Protein AF-A0A395HK42-F1 (afdb_monomer)

pLDDT: mean 89.86, std 6.45, range [51.5, 96.81]

Secondary structure (DSSP, 8-state):
-TTHHHHHHHHHSS--EE-TTT--EESSHHHHHHHHHHS-SHHHHHHHGGGT-HHHHHHHHHHHHTS---TTTSPPTTGGGBHHHHHHH--

Nearest PDB structures (foldseek):
  9eh1-assembly1_J  TM=1.896E-01  e=8.958E+00  Sus scrofa

Structure (mmCIF, N/CA/C/O backbone):
data_AF-A0A395HK42-F1
#
_entry.id   AF-A0A395HK42-F1
#
loop_
_atom_site.group_PDB
_atom_site.id
_atom_site.type_symbol
_atom_site.label_atom_id
_atom_site.label_alt_id
_atom_site.label_comp_id
_atom_site.label_asym_id
_atom_site.label_entity_id
_atom_site.label_seq_id
_atom_site.pdbx_PDB_ins_code
_atom_site.Cartn_x
_atom_site.Cartn_y
_atom_site.Cartn_z
_atom_site.occupancy
_atom_site.B_iso_or_equiv
_atom_site.auth_seq_id
_atom_site.auth_comp_id
_atom_site.auth_asym_id
_atom_site.auth_atom_id
_atom_site.pdbx_PDB_model_num
ATOM 1 N N . ARG A 1 1 ? -15.932 13.540 9.693 1.00 51.50 1 ARG A N 1
ATOM 2 C CA . ARG A 1 1 ? -16.488 12.858 10.896 1.00 51.50 1 ARG A CA 1
ATOM 3 C C . ARG A 1 1 ? -16.947 11.429 10.597 1.00 51.50 1 ARG A C 1
ATOM 5 O O . ARG A 1 1 ? -16.948 10.618 11.510 1.00 51.50 1 ARG A O 1
ATOM 12 N N . GLN A 1 2 ? -17.317 11.101 9.356 1.00 64.75 2 GLN A N 1
ATOM 13 C CA . GLN A 1 2 ? -17.552 9.712 8.962 1.00 64.75 2 GLN A CA 1
ATOM 14 C C . GLN A 1 2 ? -16.207 8.962 8.925 1.00 64.75 2 GLN A C 1
ATOM 16 O O . GLN A 1 2 ? -15.186 9.546 8.567 1.00 64.75 2 GLN A O 1
ATOM 21 N N . PHE A 1 3 ? -16.215 7.713 9.387 1.00 73.00 3 PHE A N 1
ATOM 22 C CA . PHE A 1 3 ? -15.089 6.773 9.480 1.00 73.00 3 PHE A CA 1
ATOM 23 C C . PHE A 1 3 ? -14.195 6.753 10.735 1.00 73.00 3 PHE A C 1
ATOM 25 O O . PHE A 1 3 ? -13.238 5.981 10.777 1.00 73.00 3 PHE A O 1
ATOM 32 N N . SER A 1 4 ? -14.492 7.510 11.800 1.00 80.00 4 SER A N 1
ATOM 33 C CA . SER A 1 4 ? -13.671 7.474 13.031 1.00 80.00 4 SER A CA 1
ATOM 34 C C . SER A 1 4 ? -13.641 6.093 13.696 1.00 80.00 4 SER A C 1
ATOM 36 O O . SER A 1 4 ? -12.578 5.635 14.111 1.00 80.00 4 SER A O 1
ATOM 38 N N . THR A 1 5 ? -14.782 5.400 13.744 1.00 86.75 5 THR A N 1
ATOM 39 C CA . THR A 1 5 ? -14.869 4.046 14.309 1.00 86.75 5 THR A CA 1
ATOM 40 C C . THR A 1 5 ? -14.116 3.028 13.451 1.00 86.75 5 THR A C 1
ATOM 42 O O . THR A 1 5 ? -13.359 2.235 14.002 1.00 86.75 5 THR A O 1
ATOM 45 N N . GLN A 1 6 ? -14.237 3.074 12.115 1.00 87.31 6 GLN A N 1
ATOM 46 C CA . GLN A 1 6 ? -13.456 2.196 11.231 1.00 87.31 6 GLN A CA 1
ATOM 47 C C . GLN A 1 6 ? -11.946 2.419 11.393 1.00 87.31 6 GLN A C 1
ATOM 49 O O . GLN A 1 6 ? -11.193 1.450 11.484 1.00 87.31 6 GLN A O 1
ATOM 54 N N . LYS A 1 7 ? -11.503 3.682 11.483 1.00 83.25 7 LYS A N 1
ATOM 55 C CA . LYS A 1 7 ? -10.088 4.015 11.710 1.00 83.25 7 LYS A CA 1
ATOM 56 C C . LYS A 1 7 ? -9.577 3.439 13.031 1.00 83.25 7 LYS A C 1
ATOM 58 O O . LYS A 1 7 ? -8.485 2.877 13.065 1.00 83.25 7 LYS A O 1
ATOM 63 N N . GLU A 1 8 ? -10.366 3.526 14.099 1.00 87.38 8 GLU A N 1
ATOM 64 C CA . GLU A 1 8 ? -9.994 2.962 15.400 1.00 87.38 8 GLU A CA 1
ATOM 65 C C . GLU A 1 8 ? -9.957 1.426 15.383 1.00 87.38 8 GLU A C 1
ATOM 67 O O . GLU A 1 8 ? -9.020 0.822 15.908 1.00 87.38 8 GLU A O 1
ATOM 72 N N . VAL A 1 9 ? -10.920 0.777 14.719 1.00 89.25 9 VAL A N 1
ATOM 73 C CA . VAL A 1 9 ? -10.914 -0.684 14.526 1.00 89.25 9 VAL A CA 1
ATOM 74 C C . VAL A 1 9 ? -9.659 -1.120 13.774 1.00 89.25 9 VAL A C 1
ATOM 76 O O . VAL A 1 9 ? -8.979 -2.054 14.201 1.00 89.25 9 VAL A O 1
ATOM 79 N N . LEU A 1 10 ? -9.297 -0.418 12.698 1.00 87.69 10 LEU A N 1
ATOM 80 C CA . LEU A 1 10 ? -8.100 -0.741 11.932 1.00 87.69 10 LEU A CA 1
ATOM 81 C C . LEU A 1 10 ? -6.819 -0.513 12.744 1.00 87.69 10 LEU A C 1
ATOM 83 O O . LEU A 1 10 ? -5.930 -1.364 12.714 1.00 87.69 10 LEU A O 1
ATOM 87 N N . ARG A 1 11 ? -6.739 0.570 13.528 1.00 84.81 11 ARG A N 1
ATOM 88 C CA . ARG A 1 11 ? -5.609 0.827 14.440 1.00 84.81 11 ARG A CA 1
ATOM 89 C C . ARG A 1 11 ? -5.395 -0.311 15.435 1.00 84.81 11 ARG A C 1
ATOM 91 O O . ARG A 1 11 ? -4.249 -0.713 15.661 1.00 84.81 11 ARG A O 1
ATOM 98 N N . ARG A 1 12 ? -6.487 -0.851 15.987 1.00 89.81 12 ARG A N 1
ATOM 99 C CA . ARG A 1 12 ? -6.477 -1.998 16.913 1.00 89.81 12 ARG A CA 1
ATOM 100 C C . ARG A 1 12 ? -6.262 -3.341 16.219 1.00 89.81 12 ARG A C 1
ATOM 102 O O . ARG A 1 12 ? -5.921 -4.319 16.880 1.00 89.81 12 ARG A O 1
ATOM 109 N N . SER A 1 13 ? -6.445 -3.403 14.904 1.00 92.44 13 SER A N 1
ATOM 110 C CA . SER A 1 13 ? -6.208 -4.614 14.130 1.00 92.44 13 SER A CA 1
ATOM 111 C C . SER A 1 13 ? -4.712 -4.928 13.997 1.00 92.44 13 SER A C 1
ATOM 113 O O . SER A 1 13 ? -3.826 -4.105 14.259 1.00 92.44 13 SER A O 1
ATOM 115 N N . LYS A 1 14 ? -4.429 -6.142 13.518 1.00 93.56 14 LYS A N 1
ATOM 116 C CA . LYS A 1 14 ? -3.075 -6.544 13.129 1.00 93.56 14 LYS A CA 1
ATOM 117 C C . LYS A 1 14 ? -2.647 -5.957 11.781 1.00 93.56 14 LYS A C 1
ATOM 119 O O . LYS A 1 14 ? -1.496 -6.141 11.429 1.00 93.56 14 LYS A O 1
ATOM 124 N N . ILE A 1 15 ? -3.516 -5.269 11.038 1.00 95.44 15 ILE A N 1
ATOM 125 C CA . ILE A 1 15 ? -3.196 -4.710 9.719 1.00 95.44 15 ILE A CA 1
ATOM 126 C C . ILE A 1 15 ? -2.402 -3.415 9.903 1.00 95.44 15 ILE A C 1
ATOM 128 O O . ILE A 1 15 ? -2.943 -2.385 10.309 1.00 95.44 15 ILE A O 1
ATOM 132 N N . LYS A 1 16 ? -1.103 -3.477 9.613 1.00 95.81 16 LYS A N 1
ATOM 133 C CA . LYS A 1 16 ? -0.184 -2.335 9.720 1.00 95.81 16 LYS A CA 1
ATOM 134 C C . LYS A 1 16 ? 0.208 -1.768 8.364 1.00 95.81 16 LYS A C 1
ATOM 136 O O . LYS A 1 16 ? 0.503 -0.583 8.282 1.00 95.81 16 LYS A O 1
ATOM 141 N N . PHE A 1 17 ? 0.135 -2.580 7.315 1.00 96.56 17 PHE A N 1
ATOM 142 C CA . PHE A 1 17 ? 0.480 -2.184 5.957 1.00 96.56 17 PHE A CA 1
ATOM 143 C C . PHE A 1 17 ? -0.642 -2.534 4.983 1.00 96.56 17 PHE A C 1
ATOM 145 O O . PHE A 1 17 ? -1.370 -3.503 5.213 1.00 96.56 17 PHE A O 1
ATOM 152 N N . LEU A 1 18 ? -0.768 -1.760 3.909 1.00 95.62 18 LEU A N 1
ATOM 153 C CA . LEU A 1 18 ? -1.723 -1.977 2.825 1.00 95.62 18 LEU A CA 1
ATOM 154 C C . LEU A 1 18 ? -0.993 -2.017 1.480 1.00 95.62 18 LEU A C 1
ATOM 156 O O . LEU A 1 18 ? -0.069 -1.237 1.251 1.00 95.62 18 LEU A O 1
ATOM 160 N N . CYS A 1 19 ? -1.432 -2.903 0.587 1.00 95.56 19 CYS A N 1
ATOM 161 C CA . CYS A 1 19 ? -1.139 -2.758 -0.838 1.00 95.56 19 CYS A CA 1
ATOM 162 C C . CYS A 1 19 ? -2.043 -1.646 -1.412 1.00 95.56 19 CYS A C 1
ATOM 164 O O . CYS A 1 19 ? -3.257 -1.762 -1.241 1.00 95.56 19 CYS A O 1
ATOM 166 N N . PRO A 1 20 ? -1.505 -0.593 -2.058 1.00 93.19 20 PRO A N 1
ATOM 167 C CA . PRO A 1 20 ? -2.313 0.493 -2.622 1.00 93.19 20 PRO A CA 1
ATOM 168 C C . PRO A 1 20 ? -3.272 0.026 -3.720 1.00 93.19 20 PRO A C 1
ATOM 170 O O . PRO A 1 20 ? -4.390 0.515 -3.779 1.00 93.19 20 PRO A O 1
ATOM 173 N N . GLU A 1 21 ? -2.853 -0.955 -4.524 1.00 93.88 21 GLU A N 1
ATOM 174 C CA . GLU A 1 21 ? -3.649 -1.508 -5.626 1.00 93.88 21 GLU A CA 1
ATOM 175 C C . GLU A 1 21 ? -4.767 -2.429 -5.114 1.00 93.88 21 GLU A C 1
ATOM 177 O O . GLU A 1 21 ? -5.947 -2.224 -5.374 1.00 93.88 21 GLU A O 1
ATOM 182 N N . CYS A 1 22 ? -4.422 -3.444 -4.313 1.00 93.50 22 CYS A N 1
ATOM 183 C CA . CYS A 1 22 ? -5.404 -4.442 -3.869 1.00 93.50 22 CYS A CA 1
ATOM 184 C C . CYS A 1 22 ? -6.190 -4.058 -2.607 1.00 93.50 22 CYS A C 1
ATOM 186 O O . CYS A 1 22 ? -7.077 -4.808 -2.195 1.00 93.50 22 CYS A O 1
ATOM 188 N N . LEU A 1 23 ? -5.768 -3.012 -1.888 1.00 92.38 23 LEU A N 1
ATOM 189 C CA . LEU A 1 23 ? -6.196 -2.697 -0.514 1.00 92.38 23 LEU A CA 1
ATOM 190 C C . LEU A 1 23 ? -6.075 -3.875 0.472 1.00 92.38 23 LEU A C 1
ATOM 192 O O . LEU A 1 23 ? -6.696 -3.903 1.539 1.00 92.38 23 LEU A O 1
ATOM 196 N N . ARG A 1 24 ? -5.234 -4.864 0.146 1.00 95.25 24 ARG A N 1
ATOM 197 C CA . ARG A 1 24 ? -4.984 -6.025 0.999 1.00 95.25 24 ARG A CA 1
ATOM 198 C C . ARG A 1 24 ? -4.130 -5.620 2.196 1.00 95.25 24 ARG A C 1
ATOM 200 O O . ARG A 1 24 ? -3.110 -4.950 2.047 1.00 95.25 24 ARG A O 1
ATOM 207 N N . GLY A 1 25 ? -4.545 -6.068 3.381 1.00 95.88 25 GLY A N 1
ATOM 208 C CA . GLY A 1 25 ? -3.875 -5.782 4.643 1.00 95.88 25 GLY A CA 1
ATOM 209 C C . GLY A 1 25 ? -2.827 -6.803 5.055 1.00 95.88 25 GLY A C 1
ATOM 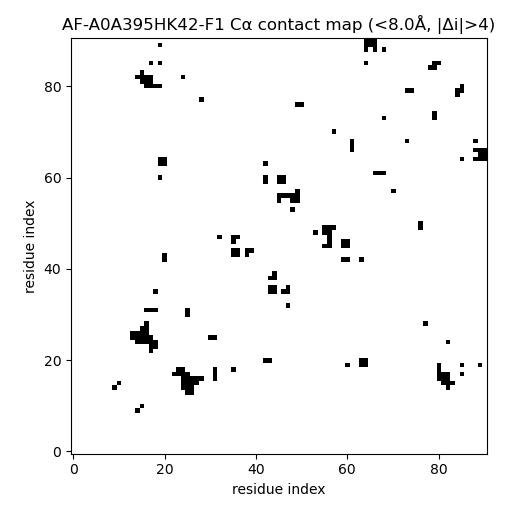210 O O . GLY A 1 25 ? -3.053 -8.009 4.990 1.00 95.88 25 GLY A O 1
ATOM 211 N N . PHE A 1 26 ? -1.703 -6.298 5.559 1.00 96.81 26 PHE A N 1
ATOM 212 C CA . PHE A 1 26 ? -0.571 -7.096 6.008 1.00 96.81 26 PHE A CA 1
ATOM 213 C C . PHE A 1 26 ? -0.132 -6.686 7.415 1.00 96.81 26 PHE A C 1
ATOM 215 O O . PHE A 1 26 ? -0.085 -5.493 7.738 1.00 96.81 26 PHE A O 1
ATOM 222 N N . PRO A 1 27 ? 0.222 -7.654 8.276 1.00 95.81 27 PRO A N 1
ATOM 223 C CA . PRO A 1 27 ? 0.716 -7.352 9.611 1.00 95.81 27 PRO A CA 1
ATOM 224 C C . PRO A 1 27 ? 2.192 -6.975 9.648 1.00 95.81 27 PRO A C 1
ATOM 226 O O . PRO A 1 27 ? 2.638 -6.368 10.620 1.00 95.81 27 PRO A O 1
ATOM 229 N N . ARG A 1 28 ? 2.958 -7.351 8.621 1.00 95.88 28 ARG A N 1
ATOM 230 C CA . ARG A 1 28 ? 4.409 -7.181 8.582 1.00 95.88 28 ARG A CA 1
ATOM 231 C C . ARG A 1 28 ? 4.884 -6.734 7.198 1.00 95.88 28 ARG A C 1
ATOM 233 O O . ARG A 1 28 ? 4.275 -7.130 6.199 1.00 95.88 28 ARG A O 1
ATOM 240 N N . PRO A 1 29 ? 5.984 -5.968 7.118 1.00 94.75 29 PRO A N 1
ATOM 241 C CA . PRO A 1 29 ? 6.505 -5.501 5.841 1.00 94.75 29 PRO A CA 1
ATOM 242 C C . PRO A 1 29 ? 7.040 -6.651 4.980 1.00 94.75 29 PRO A C 1
ATOM 244 O O . PRO A 1 29 ? 6.855 -6.622 3.772 1.00 94.75 29 PRO A O 1
ATOM 247 N N . ASP A 1 30 ? 7.648 -7.687 5.567 1.00 95.38 30 ASP A N 1
ATOM 248 C CA . ASP A 1 30 ? 8.112 -8.879 4.841 1.00 95.38 30 ASP A CA 1
ATOM 249 C C . ASP A 1 30 ? 6.963 -9.587 4.109 1.00 95.38 30 ASP A C 1
ATOM 251 O O . ASP A 1 30 ? 7.073 -9.867 2.917 1.00 95.38 30 ASP A O 1
ATOM 255 N N . THR A 1 31 ? 5.822 -9.784 4.780 1.00 96.44 31 THR A N 1
ATOM 256 C CA . THR A 1 31 ? 4.630 -10.368 4.147 1.00 96.44 31 THR A CA 1
ATOM 257 C C . THR A 1 31 ? 4.050 -9.503 3.028 1.00 96.44 31 THR A C 1
ATOM 259 O O . THR A 1 31 ? 3.557 -10.059 2.049 1.00 96.44 31 THR A O 1
ATOM 262 N N . LEU A 1 32 ? 4.140 -8.172 3.144 1.00 96.56 32 LEU A N 1
ATOM 263 C CA . LEU A 1 32 ? 3.745 -7.249 2.078 1.00 96.56 32 LEU A CA 1
ATOM 264 C C . LEU A 1 32 ? 4.697 -7.369 0.885 1.00 96.56 32 LEU A C 1
ATOM 266 O O . LEU A 1 32 ? 4.240 -7.590 -0.226 1.00 96.56 32 LEU A O 1
ATOM 270 N N . TYR A 1 33 ? 6.010 -7.252 1.095 1.00 94.00 33 TYR A N 1
ATOM 271 C CA . TYR A 1 33 ? 6.976 -7.306 -0.007 1.00 94.00 33 TYR A CA 1
ATOM 272 C C . TYR A 1 33 ? 6.955 -8.640 -0.744 1.00 94.00 33 TYR A C 1
ATOM 274 O O . TYR A 1 33 ? 7.109 -8.641 -1.959 1.00 94.00 33 TYR A O 1
ATOM 282 N N . ARG A 1 34 ? 6.726 -9.753 -0.037 1.00 95.56 34 ARG A N 1
ATOM 283 C CA . ARG A 1 34 ? 6.500 -11.046 -0.686 1.00 95.56 34 ARG A CA 1
ATOM 284 C C . ARG A 1 34 ? 5.275 -10.997 -1.600 1.00 95.56 34 ARG A C 1
ATOM 286 O O . ARG A 1 34 ? 5.379 -11.381 -2.752 1.00 95.56 34 ARG A O 1
ATOM 293 N N . HIS A 1 35 ? 4.154 -10.455 -1.124 1.00 95.62 35 HIS A N 1
ATOM 294 C CA . HIS A 1 35 ? 2.966 -10.273 -1.960 1.00 95.62 35 HIS A CA 1
ATOM 295 C C . HIS A 1 35 ? 3.245 -9.403 -3.195 1.00 95.62 35 HIS A C 1
ATOM 297 O O . HIS A 1 35 ? 2.847 -9.780 -4.287 1.00 95.62 35 HIS A O 1
ATOM 303 N N . LEU A 1 36 ? 3.980 -8.296 -3.042 1.00 93.38 36 LEU A N 1
ATOM 304 C CA . LEU A 1 36 ? 4.370 -7.432 -4.165 1.00 93.38 36 LEU A CA 1
ATOM 305 C C . LEU A 1 36 ? 5.272 -8.132 -5.200 1.00 93.38 36 LEU A C 1
ATOM 307 O O . LEU A 1 36 ? 5.407 -7.639 -6.309 1.00 93.38 36 LEU A O 1
ATOM 311 N N . GLN A 1 37 ? 5.935 -9.229 -4.829 1.00 93.00 37 GLN A N 1
ATOM 312 C CA . GLN A 1 37 ? 6.801 -10.012 -5.719 1.00 93.00 37 GLN A CA 1
ATOM 313 C C . GLN A 1 37 ? 6.091 -11.221 -6.335 1.00 93.00 37 GLN A C 1
ATOM 315 O O . GLN A 1 37 ? 6.514 -11.702 -7.378 1.00 93.00 37 GLN A O 1
ATOM 320 N N . GLU A 1 38 ? 5.072 -11.754 -5.659 1.00 94.50 38 GLU A N 1
ATOM 321 C CA . GLU A 1 38 ? 4.324 -12.939 -6.095 1.00 94.50 38 GLU A CA 1
ATOM 322 C C . GLU A 1 38 ? 3.197 -12.601 -7.074 1.00 94.50 38 GLU A C 1
ATOM 324 O O . GLU A 1 38 ? 2.769 -13.472 -7.828 1.00 94.50 38 GLU A O 1
ATOM 329 N N . VAL A 1 39 ? 2.685 -11.370 -7.038 1.00 92.94 39 VAL A N 1
ATOM 330 C CA . VAL A 1 39 ? 1.639 -10.922 -7.958 1.00 92.94 39 VAL A CA 1
ATOM 331 C C . VAL A 1 39 ? 2.289 -10.364 -9.220 1.00 92.94 39 VAL A C 1
ATOM 333 O O . VAL A 1 39 ? 3.069 -9.417 -9.154 1.00 92.94 39 VAL A O 1
ATOM 336 N N . ASP A 1 40 ? 1.963 -10.982 -10.351 1.00 90.75 40 ASP A N 1
ATOM 337 C CA . ASP A 1 40 ? 2.494 -10.639 -11.668 1.00 90.75 40 ASP A CA 1
ATOM 338 C C . ASP A 1 40 ? 1.587 -9.611 -12.360 1.00 90.75 40 ASP A C 1
ATOM 340 O O . ASP A 1 40 ? 0.734 -9.951 -13.182 1.00 90.75 40 ASP A O 1
ATOM 344 N N . ASP A 1 41 ? 1.727 -8.350 -11.952 1.00 91.81 41 ASP A N 1
ATOM 345 C CA . ASP A 1 41 ? 1.151 -7.197 -12.643 1.00 91.81 41 ASP A CA 1
ATOM 346 C C . ASP A 1 41 ? 2.046 -5.957 -12.514 1.00 91.81 41 ASP A C 1
ATOM 348 O O . ASP A 1 41 ? 2.929 -5.871 -11.652 1.00 91.81 41 ASP A O 1
ATOM 352 N N . GLU A 1 42 ? 1.805 -4.980 -13.390 1.00 89.19 42 GLU A N 1
ATOM 353 C CA . GLU A 1 42 ? 2.635 -3.778 -13.511 1.00 89.19 42 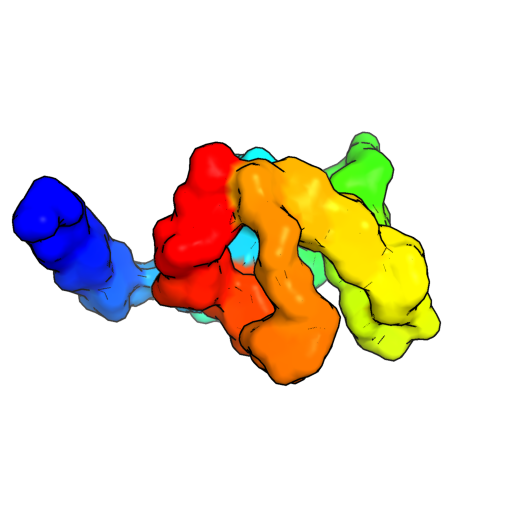GLU A CA 1
ATOM 354 C C . GLU A 1 42 ? 2.665 -2.939 -12.221 1.00 89.19 42 GLU A C 1
ATOM 356 O O . GLU A 1 42 ? 3.709 -2.371 -11.875 1.00 89.19 42 GLU A O 1
ATOM 361 N N . ALA A 1 43 ? 1.557 -2.883 -11.473 1.00 90.31 43 ALA A N 1
ATOM 362 C CA . ALA A 1 43 ? 1.468 -2.104 -10.242 1.00 90.31 43 ALA A CA 1
ATOM 363 C C . ALA A 1 43 ? 2.323 -2.732 -9.130 1.00 90.31 43 ALA A C 1
ATOM 365 O O . ALA A 1 43 ? 3.142 -2.048 -8.501 1.00 90.31 43 ALA A O 1
ATOM 366 N N . HIS A 1 44 ? 2.200 -4.045 -8.915 1.00 94.00 44 HIS A N 1
ATOM 367 C CA . HIS A 1 44 ? 2.967 -4.769 -7.898 1.00 94.00 44 HIS A CA 1
ATOM 368 C C . HIS A 1 44 ? 4.457 -4.836 -8.242 1.00 94.00 44 HIS A C 1
ATOM 370 O O . HIS A 1 44 ? 5.293 -4.607 -7.353 1.00 94.00 44 HIS A O 1
ATOM 376 N N . GLU A 1 45 ? 4.802 -5.021 -9.524 1.00 91.00 45 GLU A N 1
ATOM 377 C CA . GLU A 1 45 ? 6.183 -4.897 -9.997 1.00 91.00 45 GLU A CA 1
ATOM 378 C C . GLU A 1 45 ? 6.734 -3.512 -9.624 1.00 91.00 45 GLU A C 1
ATOM 380 O O . GLU A 1 45 ? 7.766 -3.4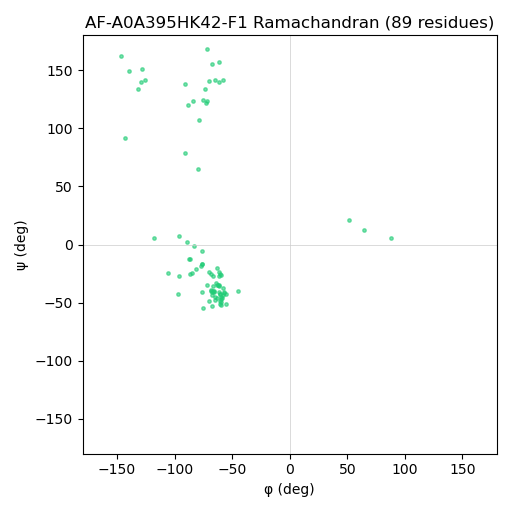18 -8.949 1.00 91.00 45 GLU A O 1
ATOM 385 N N . GLY A 1 46 ? 6.011 -2.438 -9.960 1.00 90.62 46 GLY A N 1
ATOM 386 C CA . GLY A 1 46 ? 6.381 -1.061 -9.629 1.00 90.62 46 GLY A CA 1
ATOM 387 C C . GLY A 1 46 ? 6.599 -0.837 -8.127 1.00 90.62 46 GLY A C 1
ATOM 388 O O . GLY A 1 46 ? 7.589 -0.219 -7.716 1.00 90.62 46 GLY A O 1
ATOM 389 N N . PHE A 1 47 ? 5.738 -1.397 -7.275 1.00 91.44 47 PHE A N 1
ATOM 390 C CA . PHE A 1 47 ? 5.865 -1.297 -5.817 1.00 91.44 47 PHE A CA 1
ATOM 391 C C . PHE A 1 47 ? 7.088 -2.030 -5.269 1.00 91.44 47 PHE A C 1
ATOM 393 O O . PHE A 1 47 ? 7.783 -1.510 -4.384 1.00 91.44 47 PHE A O 1
ATOM 400 N N . SER A 1 48 ? 7.394 -3.209 -5.814 1.00 88.12 48 SER A N 1
ATOM 401 C CA . SER A 1 48 ? 8.567 -4.002 -5.431 1.00 88.12 48 SER A CA 1
ATOM 402 C C . SER A 1 48 ? 9.887 -3.251 -5.688 1.00 88.12 48 SER A C 1
ATOM 404 O O . SER A 1 48 ? 10.889 -3.451 -4.987 1.00 88.12 48 SER A O 1
ATOM 406 N N . LEU A 1 49 ? 9.873 -2.315 -6.643 1.00 88.12 49 LEU A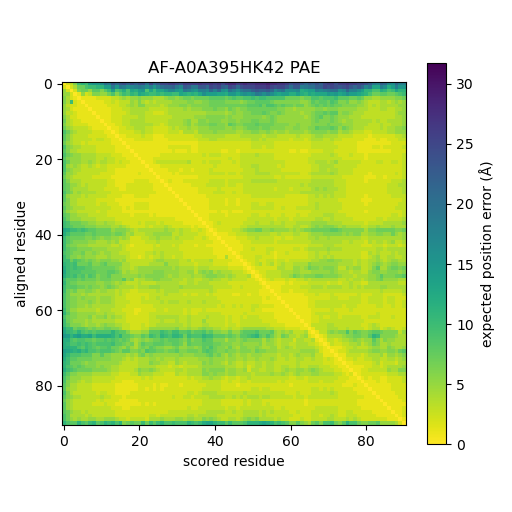 N 1
ATOM 407 C CA . LEU A 1 49 ? 11.024 -1.525 -7.062 1.00 88.12 49 LEU A CA 1
ATOM 408 C C . LEU A 1 49 ? 11.292 -0.299 -6.184 1.00 88.12 49 LEU A C 1
ATOM 410 O O . LEU A 1 49 ? 12.314 0.350 -6.385 1.00 88.12 49 LEU A O 1
ATOM 414 N N . ARG A 1 50 ? 10.491 -0.007 -5.147 1.00 86.50 50 ARG A N 1
ATOM 415 C CA . ARG A 1 50 ? 10.645 1.192 -4.290 1.00 86.50 50 ARG A CA 1
ATOM 416 C C . ARG A 1 50 ? 12.082 1.507 -3.849 1.00 86.50 50 ARG A C 1
ATOM 418 O O . ARG A 1 50 ? 12.448 2.681 -3.751 1.00 86.50 50 ARG A O 1
ATOM 425 N N . LYS A 1 51 ? 12.872 0.480 -3.512 1.00 84.25 51 LYS A N 1
ATOM 426 C CA . LYS A 1 51 ? 14.275 0.621 -3.070 1.00 84.25 51 LYS A CA 1
ATOM 427 C C . LYS A 1 51 ? 15.286 0.654 -4.221 1.00 84.25 51 LYS A C 1
ATOM 429 O O . LYS A 1 51 ? 16.383 1.160 -4.021 1.00 84.25 51 LYS A O 1
ATOM 434 N N . LYS A 1 52 ? 14.946 0.072 -5.373 1.00 87.12 52 LYS A N 1
ATOM 435 C CA . LYS A 1 52 ? 15.849 -0.126 -6.518 1.00 87.12 52 LYS A CA 1
ATOM 436 C C . LYS A 1 52 ? 15.688 0.969 -7.568 1.00 87.12 52 LYS A C 1
ATOM 438 O O . LYS A 1 52 ? 16.679 1.470 -8.080 1.00 87.12 52 LYS A O 1
ATOM 443 N N . ASP A 1 53 ? 14.448 1.347 -7.852 1.00 89.94 53 ASP A N 1
ATOM 444 C CA . ASP A 1 53 ? 14.086 2.313 -8.876 1.00 89.94 53 ASP A CA 1
ATOM 445 C C . ASP A 1 53 ? 12.899 3.167 -8.408 1.00 89.94 53 ASP A C 1
ATOM 447 O O . ASP A 1 53 ? 11.726 2.833 -8.586 1.00 89.94 53 ASP A O 1
ATOM 451 N N . PHE A 1 54 ? 13.217 4.305 -7.784 1.00 88.62 54 PHE A N 1
ATOM 452 C CA . PHE A 1 54 ? 12.193 5.247 -7.336 1.00 88.62 54 PHE A CA 1
ATOM 453 C C . PHE A 1 54 ? 11.435 5.898 -8.500 1.00 88.62 54 PHE A C 1
ATOM 455 O O . PHE A 1 54 ? 10.280 6.279 -8.325 1.00 88.62 54 PHE A O 1
ATOM 462 N N . LYS A 1 55 ? 12.066 6.022 -9.676 1.00 89.44 55 LYS A N 1
ATOM 463 C CA . LYS A 1 55 ? 11.461 6.668 -10.845 1.00 89.44 55 LYS A CA 1
ATOM 464 C C . LYS A 1 55 ? 10.357 5.807 -11.446 1.00 89.44 55 LYS A C 1
ATOM 466 O O . LYS A 1 55 ? 9.371 6.371 -11.897 1.00 89.44 55 L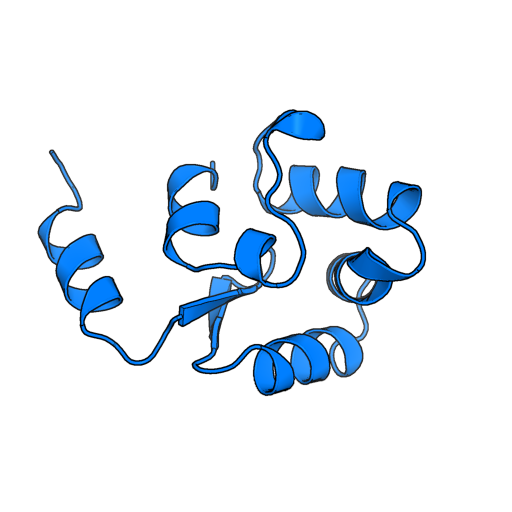YS A O 1
ATOM 471 N N . ARG A 1 56 ? 10.507 4.477 -11.416 1.00 90.12 56 ARG A N 1
ATOM 472 C CA . ARG A 1 56 ? 9.429 3.537 -11.771 1.00 90.12 56 ARG A CA 1
ATOM 473 C C . ARG A 1 56 ? 8.386 3.412 -10.662 1.00 90.12 56 ARG A C 1
ATOM 475 O O . ARG A 1 56 ? 7.201 3.422 -10.949 1.00 90.12 56 ARG A O 1
ATOM 482 N N . PHE A 1 57 ? 8.812 3.368 -9.398 1.00 93.06 57 PHE A N 1
ATOM 483 C CA . PHE A 1 57 ? 7.892 3.251 -8.262 1.00 93.06 57 PHE A CA 1
ATOM 484 C C . PHE A 1 57 ? 6.895 4.414 -8.156 1.00 93.06 57 PHE A C 1
ATOM 486 O O . PHE A 1 57 ? 5.704 4.195 -7.959 1.00 93.06 57 PHE A O 1
ATOM 493 N N . PHE A 1 58 ? 7.391 5.654 -8.195 1.00 91.38 58 PHE A N 1
ATOM 494 C CA . PHE A 1 58 ? 6.607 6.831 -7.822 1.00 91.38 58 PHE A CA 1
ATOM 495 C C . PHE A 1 58 ? 5.344 7.054 -8.675 1.00 91.38 58 PHE A C 1
ATO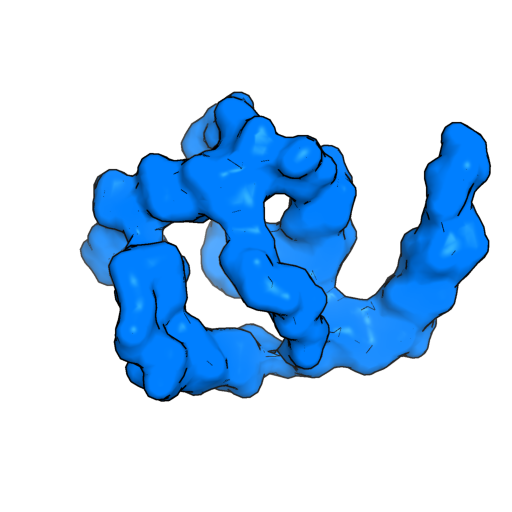M 497 O O . PHE A 1 58 ? 4.289 7.223 -8.064 1.00 91.38 58 PHE A O 1
ATOM 504 N N . PRO A 1 59 ? 5.392 7.017 -10.023 1.00 90.75 59 PRO A N 1
ATOM 505 C CA . PRO A 1 59 ? 4.193 7.196 -10.840 1.00 90.75 59 PRO A CA 1
ATOM 506 C C . PRO A 1 59 ? 3.159 6.088 -10.608 1.00 90.75 59 PRO A C 1
ATOM 508 O O . PRO A 1 59 ? 2.008 6.414 -10.337 1.00 90.75 59 PRO A O 1
ATOM 511 N N . CYS A 1 60 ? 3.567 4.812 -10.586 1.00 90.31 60 CYS A N 1
ATOM 512 C CA . CYS A 1 60 ? 2.660 3.694 -10.287 1.00 90.31 60 CYS A CA 1
ATOM 513 C C . CYS A 1 60 ? 1.993 3.868 -8.915 1.00 90.31 60 CYS A C 1
ATOM 515 O O . CYS A 1 60 ? 0.802 3.645 -8.744 1.00 90.31 60 CYS A O 1
ATOM 517 N N . TYR A 1 61 ? 2.758 4.317 -7.919 1.00 92.25 61 TYR A N 1
ATOM 518 C CA . TYR A 1 61 ? 2.239 4.542 -6.575 1.00 92.25 61 TYR A CA 1
ATOM 519 C C . TYR A 1 61 ? 1.211 5.677 -6.500 1.00 92.25 61 TYR A C 1
ATOM 521 O O . TYR A 1 61 ? 0.224 5.551 -5.778 1.00 92.25 61 TYR A O 1
ATOM 529 N N . GLN A 1 62 ? 1.421 6.778 -7.225 1.00 92.31 62 GLN A N 1
ATOM 530 C CA . GLN A 1 62 ? 0.439 7.865 -7.293 1.00 92.31 62 GLN A CA 1
ATOM 531 C C . GLN A 1 62 ? -0.830 7.441 -8.037 1.00 92.31 62 GLN A C 1
ATOM 533 O O . GLN A 1 62 ? -1.926 7.788 -7.600 1.00 92.31 62 GLN A O 1
ATOM 538 N N . GLU A 1 63 ? -0.676 6.682 -9.123 1.00 91.56 63 GLU A N 1
ATOM 539 C CA . GLU A 1 63 ? -1.787 6.162 -9.920 1.00 91.56 63 GLU A CA 1
ATOM 540 C C . GLU A 1 63 ? -2.705 5.271 -9.078 1.00 91.56 63 GLU A C 1
ATOM 542 O O . GLU A 1 63 ? -3.893 5.558 -8.965 1.00 91.56 63 GLU A O 1
ATOM 547 N N . CYS A 1 64 ? -2.148 4.279 -8.378 1.00 91.00 64 CYS A N 1
ATOM 548 C CA . CYS A 1 64 ? -2.935 3.366 -7.544 1.00 91.00 64 CYS A CA 1
ATOM 549 C C . CYS A 1 64 ? -3.546 4.033 -6.302 1.00 91.00 64 CYS A C 1
ATOM 551 O O . CYS A 1 64 ? -4.549 3.563 -5.771 1.00 91.00 64 CYS A O 1
ATOM 553 N N . LEU A 1 65 ? -2.951 5.122 -5.803 1.00 90.19 65 LEU A N 1
ATOM 554 C CA . LEU A 1 65 ? -3.574 5.922 -4.746 1.00 90.19 65 LEU A CA 1
ATOM 555 C C . LEU A 1 65 ? -4.709 6.817 -5.262 1.00 90.19 65 LEU A C 1
ATOM 557 O O . LEU A 1 65 ? -5.457 7.347 -4.445 1.00 90.19 65 LEU A O 1
ATOM 561 N N . GLY A 1 66 ? -4.796 7.059 -6.573 1.00 88.25 66 GLY A N 1
ATOM 562 C CA . GLY A 1 66 ? -5.696 8.064 -7.143 1.00 88.25 66 GLY A CA 1
ATOM 563 C C . GLY A 1 66 ? -5.346 9.500 -6.729 1.00 88.25 66 GLY A C 1
ATOM 564 O O . GLY A 1 66 ? -6.137 10.421 -6.934 1.00 88.25 66 GLY A O 1
ATOM 565 N N . ALA A 1 67 ? -4.167 9.722 -6.137 1.00 84.19 67 ALA A N 1
ATOM 566 C CA . ALA A 1 67 ? -3.805 10.982 -5.501 1.00 84.19 67 ALA A CA 1
ATOM 567 C C . ALA A 1 67 ? -2.425 11.479 -5.928 1.00 84.19 67 ALA A C 1
ATOM 569 O O . ALA A 1 67 ? -1.414 10.775 -5.874 1.00 84.19 67 ALA A O 1
ATOM 570 N N . SER A 1 68 ? -2.360 12.771 -6.252 1.00 83.56 68 SER A N 1
ATOM 571 C CA . SER A 1 68 ? -1.112 13.454 -6.596 1.00 83.56 68 SER A CA 1
ATOM 572 C C . SER A 1 68 ? -0.311 13.832 -5.341 1.00 83.56 68 SER A C 1
ATOM 574 O O . SER A 1 68 ? -0.111 15.011 -5.042 1.00 83.56 68 SER A O 1
ATOM 576 N N . VAL A 1 69 ? 0.160 12.829 -4.592 1.00 84.56 69 VAL A N 1
ATOM 577 C CA . VAL A 1 69 ? 1.006 13.033 -3.405 1.00 84.56 69 VAL A CA 1
ATOM 578 C C . VAL A 1 69 ? 2.409 13.481 -3.832 1.00 84.56 69 VAL A C 1
ATOM 580 O O . VAL A 1 69 ? 3.060 12.753 -4.583 1.00 84.56 69 VAL A O 1
ATOM 583 N N . PRO A 1 70 ? 2.922 14.632 -3.361 1.00 85.88 70 PRO A N 1
ATOM 584 C CA . PRO A 1 70 ? 4.280 15.070 -3.669 1.00 85.88 70 PRO A CA 1
ATOM 585 C C . PRO A 1 70 ? 5.343 14.050 -3.228 1.00 85.88 70 PRO A C 1
ATOM 587 O O . PRO A 1 70 ? 5.257 13.464 -2.147 1.00 85.88 70 PRO A O 1
ATOM 590 N N . SER A 1 71 ? 6.395 13.866 -4.030 1.00 83.94 71 SER A N 1
ATOM 591 C CA . SER A 1 71 ? 7.452 12.875 -3.756 1.00 83.94 71 SER A CA 1
ATOM 592 C C . SER A 1 71 ? 8.214 13.124 -2.448 1.00 83.94 71 SER A C 1
ATOM 594 O O . SER A 1 71 ? 8.704 12.179 -1.832 1.00 83.94 71 SER A O 1
ATOM 596 N N . ASN A 1 72 ? 8.290 14.377 -1.993 1.00 84.50 72 ASN A N 1
ATOM 597 C CA . ASN A 1 72 ? 8.886 14.770 -0.713 1.00 84.50 72 ASN A CA 1
ATOM 598 C C . ASN A 1 72 ? 7.985 14.475 0.500 1.00 84.50 72 ASN A C 1
ATOM 600 O O . ASN A 1 72 ? 8.489 14.418 1.620 1.00 84.50 72 ASN A O 1
ATOM 604 N N . CYS A 1 73 ? 6.682 14.272 0.293 1.00 86.25 73 CYS A N 1
ATOM 605 C CA . CYS A 1 73 ? 5.730 13.886 1.337 1.00 86.25 73 CYS A CA 1
ATOM 606 C C . CYS A 1 73 ? 5.654 12.366 1.528 1.00 86.25 73 CYS A C 1
ATOM 608 O O . CYS A 1 73 ? 5.088 11.900 2.514 1.00 86.25 73 CYS A O 1
ATOM 610 N N . LEU A 1 74 ? 6.229 11.587 0.607 1.00 88.75 74 LEU A N 1
ATOM 611 C CA . LEU A 1 74 ? 6.243 10.133 0.683 1.00 88.75 74 LEU A CA 1
ATOM 612 C C . LEU A 1 74 ? 7.199 9.632 1.771 1.00 88.75 74 LEU A C 1
ATOM 614 O O . LEU A 1 74 ? 8.411 9.865 1.687 1.00 88.75 74 LEU A O 1
ATOM 618 N N . PRO A 1 75 ? 6.700 8.856 2.748 1.00 90.19 75 PRO A N 1
ATOM 619 C CA . PRO A 1 75 ? 7.553 8.260 3.755 1.00 90.19 75 PRO A CA 1
ATOM 620 C C . PRO A 1 75 ? 8.590 7.309 3.142 1.00 90.19 75 PRO A C 1
ATOM 622 O O . PRO A 1 75 ? 8.438 6.754 2.043 1.00 90.19 75 PRO A O 1
ATOM 625 N N . LYS A 1 76 ? 9.677 7.091 3.886 1.00 89.31 76 LYS A N 1
ATOM 626 C CA . LYS A 1 76 ? 10.687 6.096 3.516 1.00 89.31 76 LYS A CA 1
ATOM 627 C C . LYS A 1 76 ? 10.111 4.679 3.632 1.00 89.31 76 LYS A C 1
ATOM 629 O O . LYS A 1 76 ? 9.197 4.454 4.421 1.00 89.31 76 LYS A O 1
ATOM 634 N N . PRO A 1 77 ? 10.649 3.695 2.898 1.00 86.75 77 PRO A N 1
ATOM 635 C CA . PRO A 1 77 ? 10.172 2.320 2.989 1.00 86.75 77 PRO A CA 1
ATOM 636 C C . PRO A 1 77 ? 10.437 1.736 4.389 1.00 86.75 77 PRO A C 1
ATOM 638 O O . PRO A 1 77 ? 11.522 1.971 4.922 1.00 86.75 77 PRO A O 1
ATOM 641 N N . PRO A 1 78 ? 9.519 0.934 4.963 1.00 89.38 78 PRO A N 1
ATOM 642 C CA . PRO A 1 78 ? 8.227 0.505 4.413 1.00 89.38 78 PRO A CA 1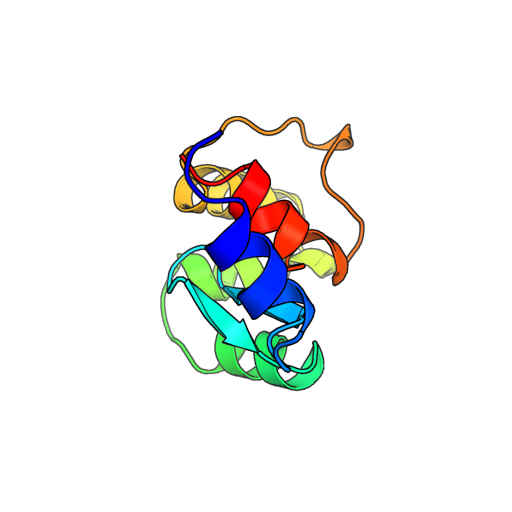
ATOM 643 C C . PRO A 1 78 ? 7.056 1.454 4.731 1.00 89.38 78 PRO A C 1
ATOM 645 O O . PRO A 1 78 ? 5.933 1.152 4.346 1.00 89.38 78 PRO A O 1
ATOM 648 N N . HIS A 1 79 ? 7.298 2.577 5.413 1.00 93.00 79 HIS A N 1
ATOM 649 C CA . HIS A 1 79 ? 6.260 3.467 5.947 1.00 93.00 79 HIS A CA 1
ATOM 650 C C . HIS A 1 79 ? 5.345 4.079 4.883 1.00 93.00 79 HIS A C 1
ATOM 652 O O . HIS A 1 79 ? 4.210 4.423 5.186 1.00 93.00 79 HIS A O 1
ATOM 658 N N . CYS A 1 80 ? 5.791 4.175 3.625 1.00 92.62 80 CYS A N 1
ATOM 659 C CA . CYS A 1 80 ? 4.909 4.589 2.535 1.00 92.62 80 CYS A CA 1
ATOM 660 C C . CYS A 1 80 ? 3.714 3.642 2.366 1.00 92.62 80 CYS A C 1
ATOM 662 O O . CYS A 1 80 ? 2.665 4.093 1.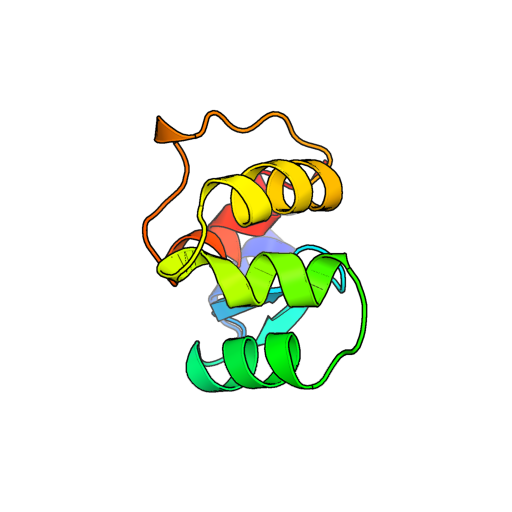955 1.00 92.62 80 CYS A O 1
ATOM 664 N N . PHE A 1 81 ? 3.830 2.372 2.755 1.00 94.94 81 PHE A N 1
ATOM 665 C CA . PHE A 1 81 ? 2.738 1.400 2.701 1.00 94.94 81 PHE A CA 1
ATOM 666 C C . PHE A 1 81 ? 1.985 1.247 4.027 1.00 94.94 81 PHE A C 1
ATOM 668 O O . PHE A 1 81 ? 1.187 0.321 4.168 1.00 94.94 81 PHE A O 1
ATOM 675 N N . GLU A 1 82 ? 2.253 2.078 5.038 1.00 95.19 82 GLU A N 1
ATOM 676 C CA . GLU A 1 82 ? 1.509 1.994 6.294 1.00 95.19 82 GLU A CA 1
ATOM 677 C C . GLU A 1 82 ? 0.027 2.266 6.073 1.00 95.19 82 GLU A C 1
ATOM 679 O O . GLU A 1 82 ? -0.361 3.171 5.334 1.00 95.19 82 GLU A O 1
ATOM 684 N N . SER A 1 83 ? -0.812 1.492 6.759 1.00 93.38 83 SER A N 1
ATOM 685 C CA . SER A 1 83 ? -2.257 1.529 6.557 1.00 93.38 83 SER A CA 1
ATOM 686 C C . SER A 1 83 ? -2.843 2.917 6.796 1.00 93.38 83 SER A C 1
ATOM 688 O O . SER A 1 83 ? -3.711 3.346 6.044 1.00 93.38 83 SER A O 1
ATOM 690 N N . GLN A 1 84 ? -2.333 3.652 7.791 1.00 90.19 84 GLN A N 1
ATOM 691 C CA . GLN A 1 84 ? -2.768 5.022 8.048 1.00 90.19 84 GLN A CA 1
ATOM 692 C C . GLN A 1 84 ? -2.412 5.962 6.888 1.00 90.19 84 GLN A C 1
ATOM 694 O O . GLN A 1 84 ? -3.273 6.720 6.454 1.00 90.19 84 GLN A O 1
ATOM 699 N N . PHE A 1 85 ? -1.186 5.881 6.364 1.00 91.88 85 PHE A N 1
ATOM 700 C CA . PHE A 1 85 ? -0.741 6.740 5.268 1.00 91.88 85 PHE A CA 1
ATOM 701 C C . PHE A 1 85 ? -1.534 6.475 3.988 1.00 91.88 85 PHE A C 1
ATOM 703 O O . PHE A 1 85 ? -2.034 7.419 3.379 1.00 91.88 85 PHE A O 1
ATOM 710 N N . VAL A 1 86 ? -1.684 5.199 3.6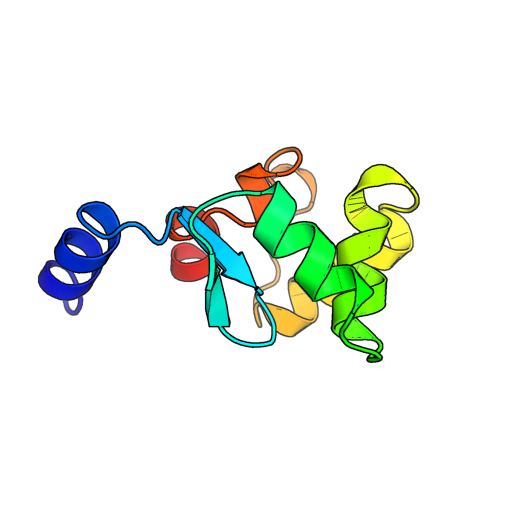15 1.00 92.62 86 VAL A N 1
ATOM 711 C CA . VAL A 1 86 ? -2.438 4.789 2.423 1.00 92.62 86 VAL A CA 1
ATOM 712 C C . VAL A 1 86 ? -3.885 5.267 2.530 1.00 92.62 86 VAL A C 1
ATOM 714 O O . VAL A 1 86 ? -4.352 5.943 1.630 1.00 92.62 86 VAL A O 1
ATOM 717 N N . ILE A 1 87 ? -4.571 5.031 3.653 1.00 90.31 87 ILE A N 1
ATOM 718 C CA . ILE A 1 87 ? -5.975 5.451 3.835 1.00 90.31 87 ILE A CA 1
ATOM 719 C C . ILE A 1 87 ? -6.153 6.969 3.795 1.00 90.31 87 ILE A C 1
ATOM 721 O O . ILE A 1 87 ? -7.192 7.451 3.357 1.00 90.31 87 ILE A O 1
ATOM 725 N N . GLU A 1 88 ? -5.190 7.733 4.305 1.00 89.25 88 GLU A N 1
ATOM 726 C CA . GLU A 1 88 ? -5.264 9.197 4.295 1.00 89.25 88 GLU A CA 1
ATOM 727 C C . GLU A 1 88 ? -5.103 9.796 2.893 1.00 89.25 88 GLU A C 1
ATOM 729 O O . GLU A 1 88 ? -5.590 10.902 2.668 1.00 89.25 88 GLU A O 1
ATOM 734 N N . HIS A 1 89 ? -4.459 9.076 1.972 1.00 90.56 89 HIS A N 1
ATOM 735 C CA . HIS A 1 89 ? -4.137 9.556 0.626 1.00 90.56 89 HIS A CA 1
ATOM 736 C C . HIS A 1 89 ? -4.802 8.747 -0.492 1.00 90.56 89 HIS A C 1
ATOM 738 O O . HIS A 1 89 ? -4.492 8.982 -1.652 1.00 90.56 89 HIS A O 1
ATOM 744 N N . TRP A 1 90 ? -5.676 7.799 -0.162 1.00 87.25 90 TRP A N 1
ATOM 745 C CA . TRP A 1 90 ? -6.435 7.024 -1.139 1.00 87.25 90 TRP A CA 1
ATOM 746 C C . TRP A 1 90 ? -7.682 7.815 -1.559 1.00 87.25 90 TRP A C 1
ATOM 748 O O . TRP A 1 90 ? -8.453 8.229 -0.684 1.00 87.25 90 TRP A O 1
ATOM 758 N N . ALA A 1 91 ? -7.837 8.065 -2.862 1.00 81.00 91 ALA A N 1
ATOM 759 C CA . ALA A 1 91 ? -8.857 8.941 -3.450 1.00 81.00 91 ALA A CA 1
ATOM 760 C C . ALA A 1 91 ? -9.887 8.185 -4.298 1.00 81.00 91 ALA A C 1
ATOM 762 O O . ALA A 1 91 ? -9.482 7.287 -5.068 1.00 81.00 91 ALA A O 1
#

Organism: Aspergillus homomorphus (strain CBS 101889) (NCBI:txid1450537)

Foldseek 3Di:
DPCPVVVVVCVPDLFFFAQLQPRDGDNDQVVVLVVLVPDPDQLSVLCNCVPPDVPSNVVSLCVSQVAPDDPVNQDDPPNNGTPVNSVVRRD

InterPro domains:
  IPR013087 Zinc finger C2H2-type [PS50157] (17-46)
  IPR036236 Zinc finger C2H2 superfamily [SSF57667] (17-42)

Mean predicted aligned error: 4.1 Å

Sequence (91 aa):
RQFSTQKEVLRRSKIKFLCPECLRGFPRPDTLYRHLQEVDDEAHEGFSLRKKDFKRFFPCYQECLGASVPSNCLPKPPHCFESQFVIEHWA

Solvent-accessible surface area (backbone atoms only — not comparable to full-atom values): 5171 Å² total; per-residue (Å²): 125,86,60,59,67,60,52,51,53,43,68,74,42,68,47,47,27,36,43,64,78,78,66,48,70,22,69,44,68,69,63,42,55,50,50,26,68,72,45,94,46,73,59,32,47,23,58,60,27,52,87,81,36,53,79,60,14,51,59,45,51,30,58,49,21,59,29,94,70,55,78,89,75,54,53,63,88,69,52,50,34,21,36,68,56,42,63,74,48,52,98

Radius of gyration: 12.77 Å; Cα contacts (8 Å, |Δi|>4): 103; chains: 1; bounding box: 33×28×30 Å